Protein AF-A0A1Q9LRL5-F1 (afdb_monomer_lite)

Foldseek 3Di:
DDDPDLDDLVRLCCQQQNPPDDFPQQAQQCRHPPHPVSNVVSLCVNLVDADPVLVVCCVVCRRPDGSVNNSCSSPVPD

Organism: NCBI:txid1193682

Radius of gyration: 11.96 Å; chains: 1; bounding box: 30×21×31 Å

pLDDT: mean 78.74, std 10.67, range [43.0, 89.81]

Sequence (78 aa):
MTASPVPTYAEFSRTVLGDDAEPAADVPFGALPPGDYALLARLDDAVRRPSAAAEADLVAQWHSLTLEQVYRLTHPDD

Structure (mmCIF, N/CA/C/O backbone):
data_AF-A0A1Q9LRL5-F1
#
_entry.id   AF-A0A1Q9LRL5-F1
#
loop_
_atom_site.group_PDB
_atom_site.id
_atom_site.type_symbol
_atom_site.label_atom_id
_atom_site.label_alt_id
_atom_site.label_comp_id
_atom_site.label_asym_id
_atom_site.label_entity_id
_atom_site.label_seq_id
_atom_site.pdbx_PDB_ins_code
_atom_site.Cartn_x
_atom_site.Cartn_y
_atom_site.Cartn_z
_atom_site.occupancy
_atom_site.B_iso_or_equiv
_atom_site.auth_seq_id
_atom_site.auth_comp_id
_atom_site.auth_asym_id
_atom_site.auth_atom_id
_atom_site.pdbx_PDB_model_num
ATOM 1 N N . MET A 1 1 ? 18.894 -11.901 -22.027 1.00 43.00 1 MET A N 1
ATOM 2 C CA . MET A 1 1 ? 18.107 -10.663 -21.865 1.00 43.00 1 MET A CA 1
ATOM 3 C C . MET A 1 1 ? 16.790 -11.055 -21.235 1.00 43.00 1 MET A C 1
ATOM 5 O O . MET A 1 1 ? 15.941 -11.593 -21.926 1.00 43.00 1 MET A O 1
ATOM 9 N N . THR A 1 2 ? 16.648 -10.884 -19.929 1.00 44.06 2 THR A N 1
ATOM 10 C CA . THR A 1 2 ? 15.354 -11.029 -19.258 1.00 44.06 2 THR A CA 1
ATOM 11 C C . THR A 1 2 ? 15.101 -9.692 -18.595 1.00 44.06 2 THR A C 1
ATOM 13 O O . THR A 1 2 ? 15.605 -9.439 -17.505 1.00 44.06 2 THR A O 1
ATOM 16 N N . ALA A 1 3 ? 14.429 -8.794 -19.317 1.00 48.72 3 ALA A N 1
ATOM 17 C CA . ALA A 1 3 ? 13.771 -7.674 -18.670 1.00 48.72 3 ALA A CA 1
ATOM 18 C C . ALA A 1 3 ? 12.779 -8.310 -17.697 1.00 48.72 3 ALA A C 1
ATOM 20 O O . ALA A 1 3 ? 11.870 -9.011 -18.137 1.00 48.72 3 ALA A O 1
ATOM 21 N N . SER A 1 4 ? 13.018 -8.184 -16.394 1.00 54.50 4 SER A N 1
ATOM 22 C CA . SER A 1 4 ? 11.947 -8.392 -15.426 1.00 54.50 4 SER A CA 1
ATOM 23 C C . SER A 1 4 ? 10.923 -7.308 -15.747 1.00 54.50 4 SER A C 1
ATOM 25 O O . SER A 1 4 ? 11.280 -6.136 -15.610 1.00 54.50 4 SER A O 1
ATOM 27 N N . PRO A 1 5 ? 9.738 -7.643 -16.282 1.00 71.69 5 PRO A N 1
ATOM 28 C CA . PRO A 1 5 ? 8.761 -6.618 -16.596 1.00 71.69 5 PRO A CA 1
ATOM 29 C C . PRO A 1 5 ? 8.368 -5.953 -15.278 1.00 71.69 5 PRO A C 1
ATOM 31 O O . PRO A 1 5 ? 8.061 -6.642 -14.303 1.00 71.69 5 PRO A O 1
ATOM 34 N N . VAL A 1 6 ? 8.455 -4.625 -15.239 1.00 74.50 6 VAL A N 1
ATOM 35 C CA . VAL A 1 6 ? 7.802 -3.836 -14.195 1.00 74.50 6 VAL A CA 1
ATOM 36 C C . VAL A 1 6 ? 6.329 -4.268 -14.183 1.00 74.50 6 VAL A C 1
ATOM 38 O O . VAL A 1 6 ? 5.732 -4.323 -15.263 1.00 74.50 6 VAL A O 1
ATOM 41 N N . PRO A 1 7 ? 5.763 -4.673 -13.030 1.00 80.75 7 PRO A N 1
ATOM 42 C CA . PRO A 1 7 ? 4.365 -5.081 -12.977 1.00 80.75 7 PRO A CA 1
ATOM 43 C C . PRO A 1 7 ? 3.491 -3.898 -13.375 1.00 80.75 7 PRO A C 1
ATOM 45 O O . PRO A 1 7 ? 3.759 -2.777 -12.962 1.00 80.75 7 PRO A O 1
ATOM 48 N N . THR A 1 8 ? 2.434 -4.131 -14.145 1.00 85.44 8 THR A N 1
ATOM 49 C CA . THR A 1 8 ? 1.447 -3.081 -14.425 1.00 85.44 8 THR A CA 1
ATOM 50 C C . THR A 1 8 ? 0.727 -2.660 -13.140 1.00 85.44 8 THR A C 1
ATOM 52 O O . THR A 1 8 ? 0.647 -3.432 -12.180 1.00 85.44 8 THR A O 1
ATOM 55 N N . TYR A 1 9 ? 0.099 -1.478 -13.130 1.00 84.19 9 TYR A N 1
ATOM 56 C CA . TYR A 1 9 ? -0.726 -1.037 -11.994 1.00 84.19 9 TYR A CA 1
ATOM 57 C C . TYR A 1 9 ? -1.778 -2.083 -11.575 1.00 84.19 9 TYR A C 1
ATOM 59 O O . TYR A 1 9 ? -2.030 -2.269 -10.387 1.00 84.19 9 TYR A O 1
ATOM 67 N N . ALA A 1 10 ? -2.363 -2.807 -12.536 1.00 83.31 10 ALA A N 1
ATOM 68 C CA . ALA A 1 10 ? -3.343 -3.860 -12.269 1.00 83.31 10 ALA A CA 1
ATOM 69 C C . ALA A 1 10 ? -2.733 -5.106 -11.598 1.00 83.31 10 ALA A C 1
ATOM 71 O O . ALA A 1 10 ? -3.375 -5.742 -10.766 1.00 83.31 10 ALA A O 1
ATOM 72 N N . GLU A 1 11 ? -1.499 -5.473 -11.943 1.00 85.25 11 GLU A N 1
ATOM 73 C CA . GLU A 1 11 ? -0.789 -6.590 -11.305 1.00 85.25 11 GLU A CA 1
ATOM 74 C C . GLU A 1 11 ? -0.311 -6.210 -9.900 1.00 85.25 11 GLU A C 1
ATOM 76 O O . GLU A 1 11 ? -0.448 -6.988 -8.951 1.00 85.25 11 GLU A O 1
ATOM 81 N N . PHE A 1 12 ? 0.179 -4.978 -9.753 1.00 86.38 12 PHE A N 1
ATOM 82 C CA . PHE A 1 12 ? 0.552 -4.399 -8.470 1.00 86.38 12 PHE A CA 1
ATOM 83 C C . PHE A 1 12 ? -0.646 -4.341 -7.513 1.00 86.38 12 PHE A C 1
ATOM 85 O O . PHE A 1 12 ? -0.574 -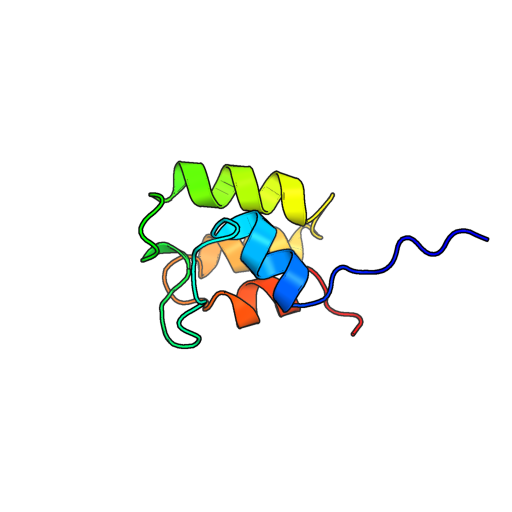4.847 -6.392 1.00 86.38 12 PHE A O 1
ATOM 92 N N . SER A 1 13 ? -1.780 -3.791 -7.960 1.00 84.25 13 SER A N 1
ATOM 93 C CA . SER A 1 13 ? -2.976 -3.666 -7.126 1.00 84.25 13 SER A CA 1
ATOM 94 C C . SER A 1 13 ? -3.537 -5.022 -6.705 1.00 84.25 13 SER A C 1
ATOM 96 O O . SER A 1 13 ? -3.877 -5.180 -5.536 1.00 84.25 13 SER A O 1
ATOM 98 N N . ARG A 1 14 ? -3.539 -6.035 -7.584 1.00 84.38 14 ARG A N 1
ATOM 99 C CA . ARG A 1 14 ? -3.912 -7.413 -7.212 1.00 84.38 14 ARG A CA 1
ATOM 100 C C . ARG A 1 14 ? -2.992 -8.018 -6.161 1.00 84.38 14 ARG A C 1
ATOM 102 O O . ARG A 1 14 ? -3.470 -8.695 -5.257 1.00 84.38 14 ARG A O 1
ATOM 109 N N . THR A 1 15 ? -1.691 -7.759 -6.243 1.00 86.06 15 THR A N 1
ATOM 110 C CA . THR A 1 15 ? -0.722 -8.262 -5.254 1.00 86.06 15 THR A CA 1
ATOM 111 C C . THR A 1 15 ? -0.972 -7.637 -3.880 1.00 86.06 15 THR A C 1
ATOM 113 O O . THR A 1 15 ? -0.967 -8.318 -2.855 1.00 86.06 15 THR A O 1
ATOM 116 N N . VAL A 1 16 ? -1.254 -6.334 -3.858 1.00 84.38 16 VAL A N 1
ATOM 117 C CA . VAL A 1 16 ? -1.414 -5.568 -2.620 1.00 84.38 16 VAL A CA 1
ATOM 118 C C . VAL A 1 16 ? -2.807 -5.730 -2.000 1.00 84.38 16 VAL A C 1
ATOM 120 O O . VAL A 1 16 ? -2.941 -5.924 -0.788 1.00 84.38 16 VAL A O 1
ATOM 123 N N . LEU A 1 17 ? -3.863 -5.702 -2.808 1.00 83.00 17 LEU A N 1
ATOM 124 C CA . LEU A 1 17 ? -5.245 -5.795 -2.340 1.00 83.00 17 LEU A CA 1
ATOM 125 C C . LEU A 1 17 ? -5.755 -7.244 -2.259 1.00 83.00 17 LEU A C 1
ATOM 127 O O . LEU A 1 17 ? -6.536 -7.568 -1.361 1.00 83.00 17 LEU A O 1
ATOM 131 N N . GLY A 1 18 ? -5.249 -8.135 -3.111 1.00 77.81 18 GLY A N 1
ATOM 132 C CA . GLY A 1 18 ? -5.781 -9.478 -3.358 1.00 77.81 18 GLY A CA 1
ATOM 133 C C . GLY A 1 18 ? -6.606 -9.544 -4.651 1.00 77.81 18 GLY A C 1
ATOM 134 O O . GLY A 1 18 ? -7.053 -8.520 -5.161 1.00 77.81 18 GLY A O 1
ATOM 135 N N . ASP A 1 19 ? -6.823 -10.758 -5.167 1.00 71.94 19 ASP A N 1
ATOM 136 C CA . ASP A 1 19 ? -7.465 -11.011 -6.475 1.00 71.94 19 ASP A CA 1
ATOM 137 C C . ASP A 1 19 ? -8.915 -10.482 -6.584 1.00 71.94 19 ASP A C 1
ATOM 139 O O . ASP A 1 19 ? -9.369 -10.149 -7.675 1.00 71.94 19 ASP A O 1
ATOM 143 N N . ASP A 1 20 ? -9.620 -10.366 -5.452 1.00 65.88 20 ASP A N 1
ATOM 144 C CA . ASP A 1 20 ? -11.048 -10.007 -5.359 1.00 65.88 20 ASP A CA 1
ATOM 145 C C . ASP A 1 20 ? -11.310 -8.510 -5.089 1.00 65.88 20 ASP A C 1
ATOM 147 O O . ASP A 1 20 ? -12.456 -8.086 -4.938 1.00 65.88 20 ASP A O 1
ATOM 151 N N . ALA A 1 21 ? -10.263 -7.692 -4.964 1.00 66.88 21 ALA A N 1
ATOM 152 C CA . ALA A 1 21 ? -10.402 -6.312 -4.515 1.00 66.88 21 ALA A CA 1
ATOM 153 C C . ALA A 1 21 ? -10.282 -5.311 -5.672 1.00 66.88 21 ALA A C 1
ATOM 155 O O . ALA A 1 21 ? -9.222 -5.150 -6.275 1.00 66.88 21 ALA A O 1
ATOM 156 N N . GLU A 1 22 ? -11.369 -4.584 -5.934 1.00 67.94 22 GLU A N 1
ATOM 157 C CA . GLU A 1 22 ? -11.373 -3.443 -6.851 1.00 67.94 22 GLU A CA 1
ATOM 158 C C . GLU A 1 22 ? -10.631 -2.262 -6.194 1.00 67.94 22 GLU A C 1
ATOM 160 O O . GLU A 1 22 ? -11.037 -1.805 -5.116 1.00 67.94 22 GLU A O 1
ATOM 165 N N . PRO A 1 23 ? -9.546 -1.741 -6.797 1.00 62.66 23 PRO A N 1
ATOM 166 C CA . PRO A 1 23 ? -8.853 -0.584 -6.258 1.00 62.66 23 PRO A CA 1
ATOM 167 C C . PRO A 1 23 ? -9.744 0.650 -6.404 1.00 62.66 23 PRO A C 1
ATOM 169 O O . PRO A 1 23 ? -9.906 1.194 -7.495 1.00 62.66 23 PRO A O 1
ATOM 172 N N . ALA A 1 24 ? -10.305 1.131 -5.298 1.00 67.75 24 ALA A N 1
ATOM 173 C CA . ALA A 1 24 ? -10.900 2.458 -5.274 1.00 67.75 24 ALA A CA 1
ATOM 174 C C . ALA A 1 24 ? -9.767 3.491 -5.401 1.00 67.75 24 ALA A C 1
ATOM 176 O O . ALA A 1 24 ? -9.016 3.712 -4.452 1.00 67.75 24 ALA A O 1
ATOM 177 N N . ALA A 1 25 ? -9.624 4.085 -6.589 1.00 67.88 25 ALA A N 1
ATOM 178 C CA . ALA A 1 25 ? -8.522 4.990 -6.937 1.00 67.88 25 ALA A CA 1
ATOM 179 C C . ALA A 1 25 ? -8.385 6.192 -5.982 1.00 67.88 25 ALA A C 1
ATOM 181 O O . ALA A 1 25 ? -7.283 6.702 -5.791 1.00 67.88 25 ALA A O 1
ATOM 182 N N . ASP A 1 26 ? -9.488 6.598 -5.350 1.00 77.94 26 ASP A N 1
ATOM 183 C CA . ASP A 1 26 ? -9.565 7.749 -4.446 1.00 77.94 26 ASP A CA 1
ATOM 184 C C . ASP A 1 26 ? -9.402 7.390 -2.957 1.00 77.94 26 ASP A C 1
ATOM 186 O O . ASP A 1 26 ? -9.482 8.267 -2.096 1.00 77.94 26 ASP A O 1
ATOM 190 N N . VAL A 1 27 ? -9.207 6.110 -2.620 1.00 79.31 27 VAL A N 1
ATOM 191 C CA . VAL A 1 27 ? -9.041 5.682 -1.226 1.00 79.31 27 VAL A CA 1
ATOM 192 C C . VAL A 1 27 ? -7.564 5.768 -0.830 1.00 79.31 27 VAL A C 1
ATOM 194 O O . VAL A 1 27 ? -6.710 5.207 -1.527 1.00 79.31 27 VAL A O 1
ATOM 197 N N . PRO A 1 28 ? -7.237 6.438 0.294 1.00 84.69 28 PRO A N 1
ATOM 198 C CA . PRO A 1 28 ? -5.880 6.443 0.814 1.00 84.69 28 PRO A CA 1
ATOM 199 C C . PRO A 1 28 ? -5.399 5.030 1.129 1.00 84.69 28 PRO A 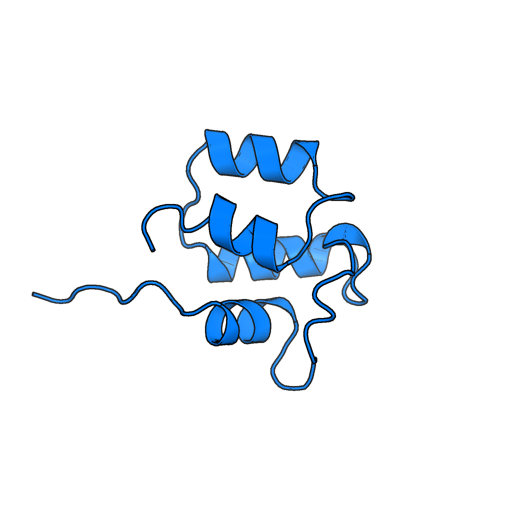C 1
ATOM 201 O O . PRO A 1 28 ? -6.144 4.206 1.657 1.00 84.69 28 PRO A O 1
ATOM 204 N N . PHE A 1 29 ? -4.129 4.765 0.858 1.00 83.81 29 PHE A N 1
ATOM 205 C CA . PHE A 1 29 ? -3.513 3.458 0.989 1.00 83.81 29 PHE A CA 1
ATOM 206 C C . PHE A 1 29 ? -3.623 2.936 2.423 1.00 83.81 29 PHE A C 1
ATOM 208 O O . PHE A 1 29 ? -4.147 1.848 2.637 1.00 83.81 29 PHE A O 1
ATOM 215 N N . GLY A 1 30 ? -3.280 3.759 3.417 1.00 81.94 30 GLY A N 1
ATOM 216 C CA . GLY A 1 30 ? -3.462 3.418 4.831 1.00 81.94 30 GLY A CA 1
ATOM 217 C C . GLY A 1 30 ? -4.918 3.294 5.311 1.00 81.94 30 GLY A C 1
ATOM 218 O O . GLY A 1 30 ? -5.136 2.950 6.466 1.00 81.94 30 GLY A O 1
ATOM 219 N N . ALA A 1 31 ? -5.922 3.589 4.475 1.00 82.81 31 ALA A N 1
ATOM 220 C CA . ALA A 1 31 ? -7.343 3.415 4.799 1.00 82.81 31 ALA A CA 1
ATOM 221 C C . ALA A 1 31 ? -7.945 2.125 4.208 1.00 82.81 31 ALA A C 1
ATOM 223 O O . ALA A 1 31 ? -9.141 1.870 4.370 1.00 82.81 31 ALA A O 1
ATOM 224 N N . LEU A 1 32 ? -7.144 1.320 3.503 1.00 80.94 32 LEU A N 1
ATOM 225 C CA . LEU A 1 32 ? -7.601 0.068 2.910 1.00 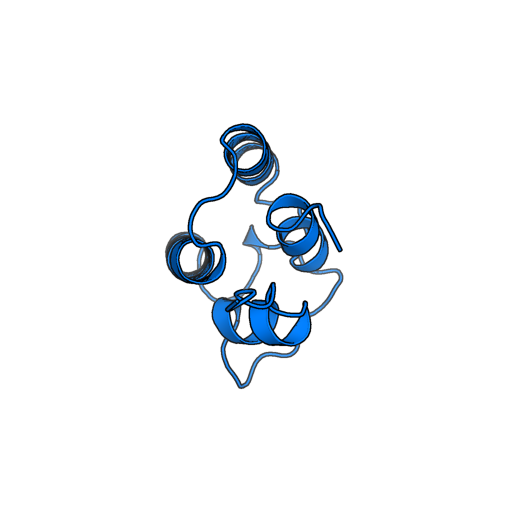80.94 32 LEU A CA 1
ATOM 226 C C . LEU A 1 32 ? -7.892 -1.000 3.991 1.00 80.94 32 LEU A C 1
ATOM 228 O O . LEU A 1 32 ? -7.278 -1.003 5.056 1.00 80.94 32 LEU A O 1
ATOM 232 N N . PRO A 1 33 ? -8.842 -1.922 3.732 1.00 71.25 33 PRO A N 1
ATOM 233 C CA . PRO A 1 33 ? -9.326 -2.896 4.715 1.00 71.25 33 PRO A CA 1
ATOM 234 C C . PRO A 1 33 ? -8.283 -3.866 5.308 1.00 71.25 33 PRO A C 1
ATOM 236 O O . PRO A 1 33 ? -8.437 -4.222 6.481 1.00 71.25 33 PRO A O 1
ATOM 239 N N . PRO A 1 34 ? -7.237 -4.338 4.599 1.00 71.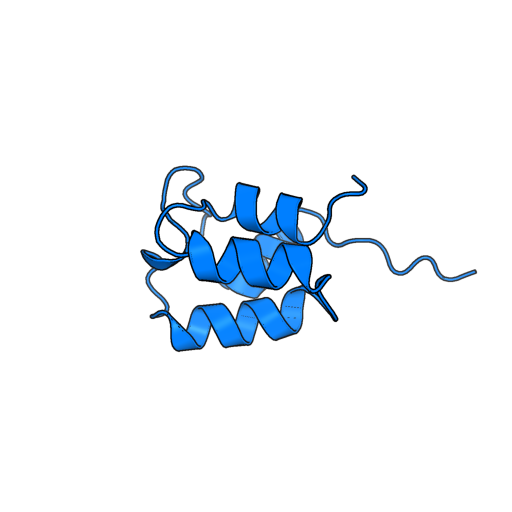06 34 PRO A N 1
ATOM 240 C CA . PRO A 1 34 ? -6.095 -4.931 5.289 1.00 71.06 34 PRO A CA 1
ATOM 241 C C . PRO A 1 34 ? -5.416 -3.835 6.119 1.00 71.06 34 PRO A C 1
ATOM 243 O O . PRO A 1 34 ? -4.904 -2.881 5.558 1.00 71.06 34 PRO A O 1
ATOM 246 N N . GLY A 1 35 ? -5.420 -3.948 7.450 1.00 71.38 35 GLY A N 1
ATOM 247 C CA . GLY A 1 35 ? -4.769 -2.953 8.315 1.00 71.38 35 GLY A CA 1
ATOM 248 C C . GLY A 1 35 ? -3.295 -2.712 7.954 1.00 71.38 35 GLY A C 1
ATOM 249 O O . GLY A 1 35 ? -2.672 -3.539 7.282 1.00 71.38 35 GLY A O 1
ATOM 250 N N . ASP A 1 36 ? -2.721 -1.607 8.440 1.00 76.19 36 ASP A N 1
ATOM 251 C CA . ASP A 1 36 ? -1.437 -1.043 7.990 1.00 76.19 36 ASP A CA 1
ATOM 252 C C . ASP A 1 36 ? -0.310 -2.078 7.832 1.00 76.19 36 ASP A C 1
ATOM 254 O O . ASP A 1 36 ? 0.378 -2.120 6.814 1.00 76.19 36 ASP A O 1
ATOM 258 N N . TYR A 1 37 ? -0.158 -2.984 8.801 1.00 76.12 37 TYR A N 1
ATOM 259 C CA . TYR A 1 37 ? 0.884 -4.016 8.779 1.00 76.12 37 TYR A CA 1
ATOM 260 C C . TYR A 1 37 ? 0.735 -5.041 7.645 1.00 76.12 37 TYR A C 1
ATOM 262 O O . TYR A 1 37 ? 1.737 -5.502 7.102 1.00 76.12 37 TYR A O 1
ATOM 270 N N . ALA A 1 38 ? -0.494 -5.411 7.279 1.00 82.88 38 ALA A N 1
ATOM 271 C CA . ALA A 1 38 ? -0.737 -6.363 6.197 1.00 82.88 38 ALA A CA 1
ATOM 272 C C . ALA A 1 38 ? -0.472 -5.726 4.825 1.00 82.88 38 ALA A C 1
ATOM 274 O O . ALA A 1 38 ? 0.087 -6.378 3.945 1.00 82.88 38 ALA A O 1
ATOM 275 N N . LEU A 1 39 ? -0.823 -4.447 4.662 1.00 82.50 39 LEU A N 1
ATOM 276 C CA . LEU A 1 39 ? -0.507 -3.675 3.460 1.00 82.50 39 LEU A CA 1
ATOM 277 C C . LEU A 1 39 ? 0.994 -3.486 3.284 1.00 82.50 39 LEU A C 1
ATOM 279 O O . LEU A 1 39 ? 1.493 -3.698 2.185 1.00 82.50 39 LEU A O 1
ATOM 283 N N . LEU A 1 40 ? 1.714 -3.144 4.357 1.00 82.75 40 LEU A N 1
ATOM 284 C CA . LEU A 1 40 ? 3.171 -2.995 4.323 1.00 82.75 40 LEU A CA 1
ATOM 285 C C . LEU A 1 40 ? 3.864 -4.296 3.909 1.00 82.75 40 LEU A C 1
ATOM 287 O O . LEU A 1 40 ? 4.734 -4.272 3.046 1.00 82.75 40 LEU A O 1
ATOM 291 N N . ALA A 1 41 ? 3.449 -5.436 4.468 1.00 83.69 41 ALA A N 1
ATOM 292 C CA . ALA A 1 41 ? 4.021 -6.732 4.108 1.00 83.69 41 ALA A CA 1
ATOM 293 C C . ALA A 1 41 ? 3.780 -7.096 2.632 1.00 83.69 41 ALA A C 1
ATOM 295 O O . ALA A 1 41 ? 4.668 -7.626 1.971 1.00 83.69 41 ALA A O 1
ATOM 296 N N . ARG A 1 42 ? 2.590 -6.798 2.098 1.00 84.88 42 ARG A N 1
ATOM 297 C CA . ARG A 1 42 ? 2.283 -7.035 0.679 1.00 84.88 42 ARG A CA 1
ATOM 298 C C . ARG A 1 42 ? 2.980 -6.047 -0.251 1.00 84.88 42 ARG A C 1
ATOM 300 O O . ARG A 1 42 ? 3.351 -6.411 -1.360 1.00 84.88 42 ARG A O 1
ATOM 307 N N . LEU A 1 43 ? 3.161 -4.808 0.195 1.00 84.81 43 LEU A N 1
ATOM 308 C CA . LEU A 1 43 ? 3.922 -3.802 -0.532 1.00 84.81 43 LEU A CA 1
ATOM 309 C C . LEU A 1 43 ? 5.399 -4.203 -0.645 1.00 84.81 43 LEU A C 1
ATOM 311 O O . LEU A 1 43 ? 5.973 -4.082 -1.723 1.00 84.81 43 LEU A O 1
ATOM 315 N N . ASP A 1 44 ? 5.994 -4.707 0.437 1.00 83.25 44 ASP A N 1
ATOM 316 C CA . ASP A 1 44 ? 7.373 -5.212 0.442 1.00 83.25 44 ASP A CA 1
ATOM 317 C C . ASP A 1 44 ? 7.564 -6.342 -0.588 1.00 83.25 44 ASP A C 1
ATOM 319 O O . ASP A 1 44 ? 8.501 -6.307 -1.391 1.00 83.25 44 ASP A O 1
ATOM 323 N N . ASP A 1 45 ? 6.606 -7.274 -0.649 1.00 83.38 45 ASP A N 1
ATOM 324 C CA . ASP A 1 45 ? 6.583 -8.359 -1.638 1.00 83.38 45 ASP A CA 1
ATOM 325 C C . ASP A 1 45 ? 6.466 -7.833 -3.085 1.00 83.38 45 ASP A C 1
ATOM 327 O O . ASP A 1 45 ? 7.188 -8.284 -3.981 1.00 83.38 45 ASP A O 1
ATOM 331 N N . ALA A 1 46 ? 5.617 -6.821 -3.303 1.00 82.00 46 ALA A N 1
ATOM 332 C CA . ALA A 1 46 ? 5.350 -6.250 -4.621 1.00 82.00 46 ALA A CA 1
ATOM 333 C C . ALA A 1 46 ? 6.509 -5.401 -5.182 1.00 82.00 46 ALA A C 1
ATOM 335 O O . ALA A 1 46 ? 6.736 -5.401 -6.391 1.00 82.00 46 ALA A O 1
ATOM 336 N N . VAL A 1 47 ? 7.245 -4.671 -4.335 1.00 79.38 47 VAL A N 1
ATOM 337 C CA . VAL A 1 47 ? 8.139 -3.580 -4.780 1.00 79.38 47 VAL A CA 1
ATOM 338 C C . VAL A 1 47 ? 9.607 -4.010 -4.961 1.00 79.38 47 VAL A C 1
ATOM 340 O O . VAL A 1 47 ? 10.401 -3.267 -5.528 1.00 79.38 47 VAL A O 1
ATOM 343 N N . ARG A 1 48 ? 10.007 -5.226 -4.555 1.00 70.75 48 ARG A N 1
ATOM 344 C CA . ARG A 1 48 ? 11.345 -5.828 -4.816 1.00 70.75 48 ARG A CA 1
ATOM 345 C C . ARG A 1 48 ? 12.550 -4.857 -4.726 1.00 70.75 48 ARG A C 1
ATOM 347 O O . ARG A 1 48 ? 13.485 -4.962 -5.524 1.00 70.75 48 ARG A O 1
ATOM 354 N N . ARG A 1 49 ? 12.580 -4.027 -3.670 1.00 71.06 49 ARG A N 1
ATOM 355 C CA . ARG A 1 49 ? 13.547 -2.948 -3.329 1.00 71.06 49 ARG A CA 1
ATOM 356 C C . ARG A 1 49 ? 13.163 -1.552 -3.847 1.00 71.06 49 ARG A C 1
ATOM 358 O O . ARG A 1 49 ? 13.692 -1.125 -4.876 1.00 71.06 49 ARG A O 1
ATOM 365 N N . PRO A 1 50 ? 12.344 -0.794 -3.095 1.00 74.06 50 PRO A N 1
ATOM 366 C CA . PRO A 1 50 ? 12.169 0.627 -3.369 1.00 74.06 50 PRO A CA 1
ATOM 367 C C . PRO A 1 50 ? 13.487 1.390 -3.180 1.00 74.06 50 PRO A C 1
ATOM 369 O O . PRO A 1 50 ? 14.398 0.960 -2.467 1.00 74.06 50 PRO A O 1
ATOM 372 N N . SER A 1 51 ? 13.598 2.555 -3.819 1.00 82.06 51 SER A N 1
ATOM 373 C CA . SER A 1 51 ? 14.664 3.499 -3.478 1.00 82.06 51 SER A CA 1
ATOM 374 C C . SER A 1 51 ? 14.437 4.060 -2.068 1.00 82.06 51 SER A C 1
ATOM 376 O O . SER A 1 51 ? 13.296 4.227 -1.645 1.00 82.06 51 SER A O 1
ATOM 378 N N . ALA A 1 52 ? 15.507 4.432 -1.357 1.00 82.62 52 ALA A N 1
ATOM 379 C CA . ALA A 1 52 ? 15.389 5.024 -0.018 1.00 82.62 52 ALA A CA 1
ATOM 380 C C . ALA A 1 52 ? 14.539 6.312 0.003 1.00 82.62 52 ALA A C 1
ATOM 382 O O . ALA A 1 52 ? 13.906 6.618 1.009 1.00 82.62 52 ALA A O 1
ATOM 383 N N . ALA A 1 53 ? 14.508 7.057 -1.109 1.00 82.75 53 ALA A N 1
ATOM 384 C CA . ALA A 1 53 ? 13.645 8.225 -1.265 1.00 82.75 53 ALA A CA 1
ATOM 385 C C . ALA A 1 53 ? 12.165 7.822 -1.371 1.00 82.75 53 ALA A C 1
ATOM 387 O O . ALA A 1 53 ? 11.342 8.351 -0.633 1.00 82.75 53 ALA A O 1
ATOM 388 N N . ALA A 1 54 ? 11.845 6.833 -2.214 1.00 84.38 54 ALA A N 1
ATOM 389 C CA . ALA A 1 54 ? 10.484 6.313 -2.346 1.00 84.38 54 ALA A CA 1
ATOM 390 C C . ALA A 1 54 ? 9.966 5.719 -1.027 1.00 84.38 54 ALA A C 1
ATOM 392 O O . ALA A 1 54 ? 8.812 5.926 -0.670 1.00 84.38 54 ALA A O 1
ATOM 393 N N . GLU A 1 55 ? 10.826 5.023 -0.283 1.00 84.12 55 GLU A N 1
ATOM 394 C CA . GLU A 1 55 ? 10.497 4.471 1.033 1.00 84.12 55 GLU A CA 1
ATOM 395 C C . GLU A 1 55 ? 10.200 5.584 2.056 1.00 84.12 55 GLU A C 1
ATOM 397 O O . GLU A 1 55 ? 9.205 5.521 2.778 1.00 84.12 55 GLU A O 1
ATOM 402 N N . ALA A 1 56 ? 11.012 6.648 2.072 1.00 86.00 56 ALA A N 1
ATOM 403 C CA . ALA A 1 56 ? 10.800 7.800 2.945 1.00 86.00 56 ALA A CA 1
ATOM 404 C C . ALA A 1 56 ? 9.500 8.557 2.621 1.00 86.00 56 ALA A C 1
ATOM 406 O O . ALA A 1 56 ? 8.749 8.892 3.539 1.00 86.00 56 ALA A O 1
ATOM 407 N N . ASP A 1 57 ? 9.207 8.792 1.339 1.00 87.81 57 ASP A N 1
ATOM 408 C CA . ASP A 1 57 ? 7.960 9.426 0.895 1.00 87.81 57 ASP A CA 1
ATOM 409 C C . ASP A 1 57 ? 6.731 8.579 1.239 1.00 87.81 57 ASP A C 1
ATOM 411 O O . ASP A 1 57 ? 5.724 9.101 1.725 1.00 87.81 57 ASP A O 1
ATOM 415 N N . LEU A 1 58 ? 6.832 7.263 1.049 1.00 86.19 58 LEU A N 1
ATOM 416 C CA . LEU A 1 58 ? 5.763 6.325 1.358 1.00 86.19 58 LEU A CA 1
ATOM 417 C C . LEU A 1 58 ? 5.432 6.303 2.853 1.00 86.19 58 LEU A C 1
ATOM 419 O O . LEU A 1 58 ? 4.259 6.341 3.216 1.00 86.19 58 LEU A O 1
ATOM 423 N N . VAL A 1 59 ? 6.444 6.304 3.723 1.00 85.44 59 VAL A N 1
ATOM 424 C CA . VAL A 1 59 ? 6.250 6.382 5.180 1.00 85.44 59 VAL A CA 1
ATOM 425 C C . VAL A 1 59 ? 5.700 7.748 5.596 1.00 85.44 59 VAL A C 1
ATOM 427 O O . VAL A 1 59 ? 4.799 7.820 6.430 1.00 85.44 59 VAL A O 1
ATOM 430 N N . ALA A 1 60 ? 6.208 8.838 5.015 1.00 89.12 60 ALA A N 1
ATOM 431 C CA . ALA A 1 60 ? 5.789 10.193 5.372 1.00 89.12 60 ALA A CA 1
ATOM 432 C C . ALA A 1 60 ? 4.333 10.496 4.981 1.00 89.12 60 ALA A C 1
ATOM 434 O O . ALA A 1 60 ? 3.659 11.267 5.664 1.00 89.12 60 ALA A O 1
ATOM 435 N N . GLN A 1 61 ? 3.850 9.903 3.887 1.00 89.25 61 GLN A N 1
ATOM 436 C CA . GLN A 1 61 ? 2.555 10.228 3.285 1.00 89.25 61 GLN A CA 1
ATOM 437 C C . GLN A 1 61 ? 1.589 9.031 3.246 1.00 89.25 61 GLN A C 1
ATOM 439 O O . GLN A 1 61 ? 0.565 9.089 2.569 1.00 89.25 61 GLN A O 1
ATOM 444 N N . TRP A 1 62 ? 1.867 7.969 4.005 1.00 85.50 62 TRP A N 1
ATOM 445 C CA . TRP A 1 62 ? 1.128 6.697 4.021 1.00 85.50 62 TRP A CA 1
ATOM 446 C C . TRP A 1 62 ? -0.407 6.829 4.082 1.00 85.50 62 TRP A C 1
ATOM 448 O O . TRP A 1 62 ? -1.135 6.143 3.363 1.00 85.50 62 TRP A O 1
ATOM 458 N N . HIS A 1 63 ? -0.911 7.739 4.920 1.00 86.00 63 HIS A N 1
ATOM 459 C CA . HIS A 1 63 ? -2.351 7.958 5.116 1.00 86.00 63 HIS A CA 1
ATOM 460 C C . HIS A 1 63 ? -2.998 8.889 4.080 1.00 86.00 63 HIS A C 1
ATOM 462 O O . HIS A 1 63 ? -4.208 9.099 4.133 1.00 86.00 63 HIS A O 1
ATOM 468 N N . SER A 1 64 ? -2.211 9.455 3.166 1.00 87.44 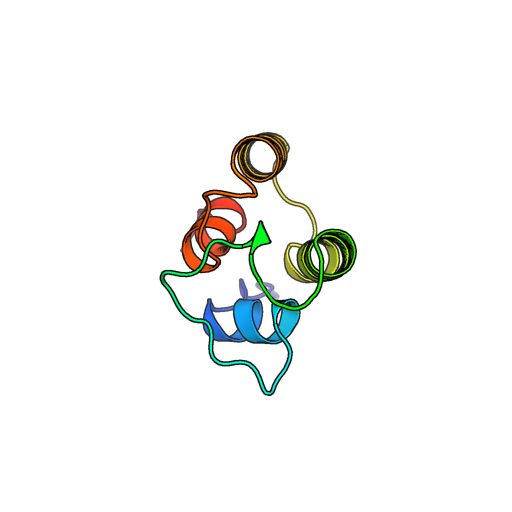64 SER A N 1
ATOM 469 C CA . SER A 1 64 ? -2.663 10.418 2.155 1.00 87.44 64 SER A CA 1
ATOM 470 C C . SER A 1 64 ? -2.428 9.928 0.728 1.00 87.44 64 SER A C 1
ATOM 472 O O . SER A 1 64 ? -3.136 10.361 -0.177 1.00 87.44 64 SER A O 1
ATOM 474 N N . LEU A 1 65 ? -1.448 9.045 0.518 1.00 89.81 65 LEU A N 1
ATOM 475 C CA . LEU A 1 65 ? -1.155 8.468 -0.789 1.00 89.81 65 LEU A CA 1
ATOM 476 C C . LEU A 1 65 ? -2.262 7.511 -1.211 1.00 89.81 65 LEU A C 1
ATOM 478 O O . LEU A 1 65 ? -2.669 6.664 -0.425 1.00 89.81 65 LEU A O 1
ATOM 482 N N . THR A 1 66 ? -2.705 7.588 -2.458 1.00 89.06 66 THR A N 1
ATOM 483 C CA . THR A 1 66 ? -3.552 6.555 -3.065 1.00 89.06 66 THR A CA 1
ATOM 484 C C . THR A 1 66 ? -2.703 5.379 -3.547 1.00 89.06 66 THR A C 1
ATOM 486 O O . THR A 1 66 ? -1.488 5.498 -3.732 1.00 89.06 66 THR A O 1
ATOM 489 N N . LEU A 1 67 ? -3.336 4.232 -3.804 1.00 86.69 67 LEU A N 1
ATOM 490 C CA . LEU A 1 67 ? -2.647 3.053 -4.342 1.00 86.69 67 LEU A CA 1
ATOM 491 C C . LEU A 1 67 ? -1.915 3.346 -5.668 1.00 86.69 67 LEU A C 1
ATOM 493 O O . LEU A 1 67 ? -0.820 2.836 -5.897 1.00 86.69 67 LEU A O 1
ATOM 497 N N . GLU A 1 68 ? -2.486 4.199 -6.522 1.00 87.88 68 GLU A N 1
ATOM 498 C CA . GLU A 1 68 ? -1.858 4.640 -7.775 1.00 87.88 68 GLU A CA 1
ATOM 499 C C . GLU A 1 68 ? -0.604 5.490 -7.524 1.00 87.88 68 GLU A C 1
ATOM 501 O O . GLU A 1 68 ? 0.413 5.326 -8.198 1.00 87.88 68 GLU A O 1
ATOM 506 N N . GLN A 1 69 ? -0.639 6.379 -6.530 1.00 89.44 69 GLN A N 1
ATOM 507 C CA . GLN A 1 69 ? 0.524 7.191 -6.171 1.00 89.44 69 GLN A CA 1
ATOM 508 C C . GLN A 1 69 ? 1.641 6.335 -5.571 1.00 89.44 69 GLN A C 1
ATOM 510 O O . GLN A 1 69 ? 2.806 6.534 -5.910 1.00 89.44 69 GLN A O 1
ATOM 515 N N . VAL A 1 70 ? 1.290 5.345 -4.743 1.00 89.00 70 VAL A N 1
ATOM 516 C CA . VAL A 1 70 ? 2.240 4.347 -4.232 1.00 89.00 70 VAL A CA 1
ATOM 517 C C . VAL A 1 70 ? 2.895 3.584 -5.384 1.00 89.00 70 VAL A C 1
ATOM 519 O O . VAL A 1 70 ? 4.118 3.438 -5.400 1.00 89.00 70 VAL A O 1
ATOM 522 N N . TYR A 1 71 ? 2.116 3.146 -6.376 1.00 88.00 71 TYR A N 1
ATOM 523 C CA . TYR A 1 71 ? 2.643 2.486 -7.572 1.00 88.00 71 TYR A CA 1
ATOM 524 C C . TYR A 1 71 ? 3.649 3.373 -8.321 1.00 88.00 71 TYR A C 1
ATOM 526 O O . TYR A 1 71 ? 4.764 2.931 -8.581 1.00 88.00 71 TYR A O 1
ATOM 534 N N . ARG A 1 72 ? 3.313 4.644 -8.586 1.00 87.56 72 ARG A N 1
ATOM 535 C CA . ARG A 1 72 ? 4.218 5.586 -9.275 1.00 87.56 72 ARG A CA 1
ATOM 536 C C . ARG A 1 72 ? 5.488 5.899 -8.482 1.00 87.56 72 ARG A C 1
ATOM 538 O O . ARG A 1 72 ? 6.555 6.026 -9.071 1.00 87.56 72 ARG A O 1
ATOM 545 N N . LEU A 1 73 ? 5.392 6.016 -7.156 1.00 87.88 73 LEU A N 1
ATOM 546 C CA . LEU A 1 73 ? 6.555 6.230 -6.283 1.00 87.88 73 LEU A CA 1
ATOM 547 C C . LEU A 1 73 ? 7.520 5.042 -6.310 1.00 87.88 73 LEU A C 1
ATOM 549 O O . LEU A 1 73 ? 8.735 5.215 -6.249 1.00 87.88 73 LEU A O 1
ATOM 553 N N . THR A 1 74 ? 6.970 3.833 -6.384 1.00 86.00 74 THR A N 1
ATOM 554 C CA . THR A 1 74 ? 7.734 2.585 -6.335 1.00 86.00 74 THR A CA 1
ATOM 555 C C . THR A 1 74 ? 8.222 2.130 -7.714 1.00 86.00 74 THR A C 1
ATOM 557 O O . THR A 1 74 ? 9.202 1.392 -7.790 1.00 86.00 74 THR A O 1
ATOM 560 N N . HIS A 1 75 ? 7.616 2.644 -8.790 1.00 85.06 75 HIS A N 1
ATOM 561 C CA . HIS A 1 75 ? 7.945 2.353 -10.188 1.00 85.06 75 HIS A CA 1
ATOM 562 C C . HIS A 1 75 ? 8.032 3.651 -11.029 1.00 85.06 75 HIS A C 1
ATOM 564 O O . HIS A 1 75 ? 7.180 3.890 -11.882 1.00 85.06 75 HIS A O 1
ATOM 570 N N . PRO A 1 76 ? 9.042 4.516 -10.806 1.00 70.50 76 PRO A N 1
ATOM 571 C CA . PRO A 1 76 ? 9.121 5.850 -11.420 1.00 70.50 76 PRO A CA 1
ATOM 572 C C . PRO A 1 76 ? 9.552 5.892 -12.907 1.00 70.50 76 PRO A C 1
ATOM 574 O O . PRO A 1 76 ? 9.819 6.978 -13.413 1.00 70.50 76 PRO A O 1
ATOM 577 N N . ASP A 1 77 ? 9.634 4.751 -13.599 1.00 61.31 77 ASP A N 1
ATOM 578 C CA . ASP A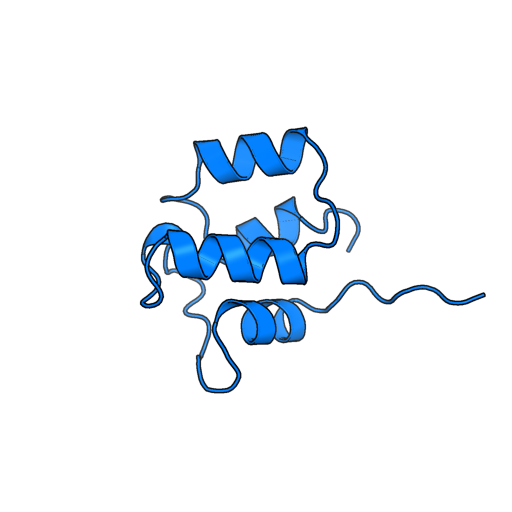 1 77 ? 10.209 4.611 -14.957 1.00 61.31 77 ASP A CA 1
ATOM 579 C C . ASP A 1 77 ? 9.213 4.020 -15.994 1.00 61.31 77 ASP A C 1
ATOM 581 O O . ASP A 1 77 ? 9.635 3.466 -17.009 1.00 61.31 77 ASP A O 1
ATOM 585 N N . ASP A 1 78 ? 7.898 4.123 -15.738 1.00 49.41 78 ASP A N 1
ATOM 586 C CA . ASP A 1 78 ? 6.818 3.855 -16.719 1.00 49.41 78 ASP A CA 1
ATOM 587 C C . ASP A 1 78 ? 6.289 5.154 -17.356 1.00 49.41 78 ASP A C 1
ATOM 589 O O . ASP A 1 78 ? 6.024 6.124 -16.602 1.00 49.41 78 ASP A O 1
#

Secondary structure (DSSP, 8-state):
----PPPPHHHHHHHHH-TT----TTSBGGGSSS-HHHHHHHHHHHHSS--HHHHHHHHHHTTT-BHHHHHHHH-TT-